Protein AF-A0A520YXG3-F1 (afdb_monomer)

Mean predicted aligned error: 12.38 Å

Nearest PDB structures (foldseek):
  8qqu-assembly1_D  TM=3.628E-01  e=5.775E-01  Escherichia coli
  8qdx-assembly1_D  TM=3.627E-01  e=1.088E+00  Escherichia coli
  8qqs-assembly1_D  TM=3.631E-01  e=1.159E+00  Escherichia coli
  8qqs-assembly1_B  TM=3.619E-01  e=1.493E+00  Escherichia coli
  9gbv-assembly1_D  TM=3.244E-01  e=1.493E+00  Escherichia coli

Sequence (63 aa):
MGELLNGKFGSQARRAKNARSSLCANGHHRWEVDKASRFDVKAGKLVTIERCQRCGTTRKSLR

Foldseek 3Di:
DDDDPPDPPDPVVVVVVCLQPVCVVVVNFPWDWDPCFDQDPVVNATWIWTAGPRHRDIDIDGD

Secondary structure (DSSP, 8-state):
----------HHHHHHHTTS-HHHHTT---EEE-TT--EETTTTEEEEEEEETTT--EEEEE-

Structure (mmCIF, N/CA/C/O backbone):
data_AF-A0A52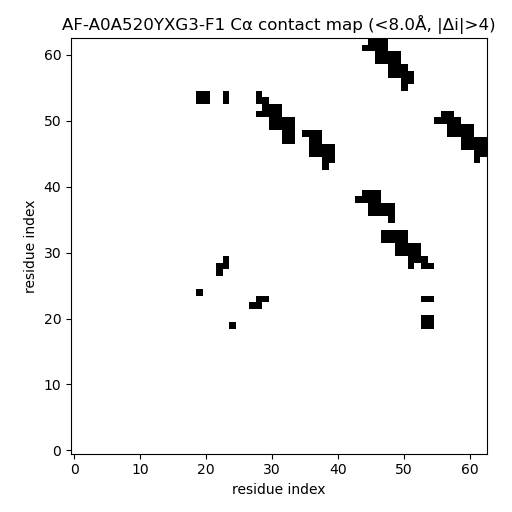0YXG3-F1
#
_entry.id   AF-A0A520YXG3-F1
#
loop_
_atom_site.group_PDB
_atom_site.id
_atom_site.type_symbol
_atom_site.label_atom_id
_atom_site.label_alt_id
_atom_site.label_comp_id
_atom_site.label_asym_id
_atom_site.label_entity_id
_atom_site.label_seq_id
_atom_site.pdbx_PDB_ins_code
_atom_site.Cartn_x
_atom_site.Cartn_y
_atom_site.Cartn_z
_atom_site.occupancy
_atom_site.B_iso_or_equiv
_atom_site.auth_seq_id
_atom_site.auth_comp_id
_atom_site.auth_asym_id
_atom_site.auth_atom_id
_atom_site.pdbx_PDB_model_num
ATOM 1 N N . MET A 1 1 ? 18.546 -23.777 -51.552 1.00 42.41 1 MET A N 1
ATOM 2 C CA . MET A 1 1 ? 18.250 -24.410 -50.251 1.00 42.41 1 MET A CA 1
ATOM 3 C C . MET A 1 1 ? 18.971 -23.587 -49.197 1.00 42.41 1 MET A C 1
ATOM 5 O O . MET A 1 1 ? 20.185 -23.665 -49.107 1.00 42.41 1 MET A O 1
ATOM 9 N N . GLY A 1 2 ? 18.268 -22.671 -48.540 1.00 47.44 2 GLY A N 1
ATOM 10 C CA . GLY A 1 2 ? 18.849 -21.758 -47.556 1.00 47.44 2 GLY A CA 1
ATOM 11 C C . GLY A 1 2 ? 17.776 -21.464 -46.527 1.00 47.44 2 GLY A C 1
ATOM 12 O O . GLY A 1 2 ? 16.878 -20.669 -46.780 1.00 47.44 2 GLY A O 1
ATOM 13 N N . GLU A 1 3 ? 17.804 -22.236 -45.450 1.00 47.97 3 GLU A N 1
ATOM 14 C CA . GLU A 1 3 ? 16.786 -22.280 -44.411 1.00 47.97 3 GLU A CA 1
ATOM 15 C C . GLU A 1 3 ? 16.753 -20.949 -43.642 1.00 47.97 3 GLU A C 1
ATOM 17 O O . GLU A 1 3 ? 17.756 -20.488 -43.098 1.00 47.97 3 GLU A O 1
ATOM 22 N N . LEU A 1 4 ? 15.589 -20.296 -43.654 1.00 51.75 4 LEU A N 1
ATOM 23 C CA . LEU A 1 4 ? 15.321 -19.062 -42.922 1.00 51.75 4 LEU A CA 1
ATOM 24 C C . LEU A 1 4 ? 15.285 -19.363 -41.417 1.00 51.75 4 LEU A C 1
ATOM 26 O O . LEU A 1 4 ? 14.327 -19.951 -40.913 1.00 51.75 4 LEU A O 1
ATOM 30 N N . LEU A 1 5 ? 16.295 -18.904 -40.678 1.00 58.12 5 LEU A N 1
ATOM 31 C CA . LEU A 1 5 ? 16.261 -18.880 -39.217 1.00 58.12 5 LEU A CA 1
ATOM 32 C C . LEU A 1 5 ? 15.254 -17.815 -38.758 1.00 58.12 5 LEU A C 1
ATOM 34 O O . LEU A 1 5 ? 15.561 -16.627 -38.665 1.00 58.12 5 LEU A O 1
ATOM 38 N N . ASN A 1 6 ? 14.028 -18.257 -38.477 1.00 48.66 6 ASN A N 1
ATOM 39 C CA . ASN A 1 6 ? 12.938 -17.441 -37.950 1.00 48.66 6 ASN A CA 1
ATOM 40 C C . ASN A 1 6 ? 13.243 -17.021 -36.496 1.00 48.66 6 ASN A C 1
ATOM 42 O O . ASN A 1 6 ? 12.787 -17.633 -35.526 1.00 48.66 6 ASN A O 1
ATOM 46 N N . GLY A 1 7 ? 14.079 -15.991 -36.346 1.00 52.12 7 GLY A N 1
ATOM 47 C CA . GLY A 1 7 ? 14.479 -15.413 -35.068 1.00 52.12 7 GLY A CA 1
ATOM 48 C C . GLY A 1 7 ? 13.275 -14.849 -34.320 1.00 52.12 7 GLY A C 1
ATOM 49 O O . GLY A 1 7 ? 12.712 -13.820 -34.691 1.00 52.12 7 GLY A O 1
ATOM 50 N N . LYS A 1 8 ? 12.884 -15.509 -33.226 1.00 56.47 8 LYS A N 1
ATOM 51 C CA . LYS A 1 8 ? 11.822 -15.066 -32.314 1.00 56.47 8 LYS A CA 1
ATOM 52 C C . LYS A 1 8 ? 12.262 -13.837 -31.500 1.00 56.47 8 LYS A C 1
ATOM 54 O O . LYS A 1 8 ? 12.341 -13.884 -30.278 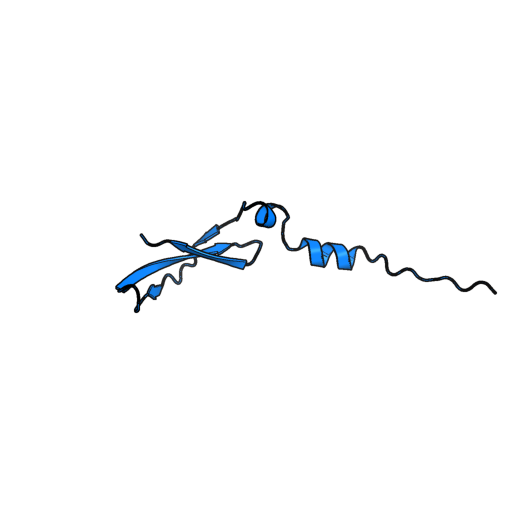1.00 56.47 8 LYS A O 1
ATOM 59 N N . PHE A 1 9 ? 12.481 -12.696 -32.150 1.00 53.31 9 PHE A N 1
ATOM 60 C CA . PHE A 1 9 ? 12.668 -11.388 -31.504 1.00 53.31 9 PHE A CA 1
ATOM 61 C C . PHE A 1 9 ? 11.326 -10.725 -31.163 1.00 53.31 9 PHE A C 1
ATOM 63 O O . PHE A 1 9 ? 11.157 -9.509 -31.293 1.00 53.31 9 PHE A O 1
ATOM 70 N N . GLY A 1 10 ? 10.352 -11.528 -30.726 1.00 51.91 10 GLY A N 1
ATOM 71 C CA . GLY A 1 10 ? 8.993 -11.090 -30.444 1.00 51.91 10 GLY A CA 1
ATOM 72 C C . GLY A 1 10 ? 8.982 -9.939 -29.441 1.00 51.91 10 GLY A C 1
ATOM 73 O O . GLY A 1 10 ? 9.288 -10.107 -28.259 1.00 51.91 10 GLY A O 1
ATOM 74 N N . SER A 1 11 ? 8.583 -8.757 -29.910 1.00 55.69 11 SER A N 1
ATOM 75 C CA . SER A 1 11 ? 8.285 -7.557 -29.112 1.00 55.69 11 SER A CA 1
ATOM 76 C C . SER A 1 11 ? 7.335 -7.839 -27.936 1.00 55.69 11 SER A C 1
ATOM 78 O O . SER A 1 11 ? 7.358 -7.135 -26.926 1.00 55.69 11 SER A O 1
ATOM 80 N N . GLN A 1 12 ? 6.560 -8.919 -28.030 1.00 57.00 12 GLN A N 1
ATOM 81 C CA . GLN A 1 12 ? 5.644 -9.419 -27.009 1.00 57.00 12 GLN A CA 1
ATOM 82 C C . GLN A 1 12 ? 6.361 -9.900 -25.731 1.00 57.00 12 GLN A C 1
ATOM 84 O O . GLN A 1 12 ? 5.927 -9.555 -24.634 1.00 57.00 12 GLN A O 1
ATOM 89 N N . ALA A 1 13 ? 7.507 -10.589 -25.832 1.00 53.41 13 ALA A N 1
ATOM 90 C CA . ALA A 1 13 ? 8.251 -11.065 -24.656 1.00 53.41 13 ALA A CA 1
ATOM 91 C C . ALA A 1 13 ? 8.916 -9.916 -23.869 1.00 53.41 13 ALA A C 1
ATOM 93 O O . ALA A 1 13 ? 8.995 -9.951 -22.640 1.00 53.41 13 ALA A O 1
ATOM 94 N N . ARG A 1 14 ? 9.342 -8.852 -24.568 1.00 53.28 14 ARG A N 1
ATOM 95 C CA . ARG A 1 14 ? 9.840 -7.613 -23.940 1.00 53.28 14 ARG A CA 1
ATOM 96 C C . ARG A 1 14 ? 8.723 -6.834 -23.247 1.00 53.28 14 ARG A C 1
ATOM 98 O O . ARG A 1 14 ? 8.934 -6.337 -22.147 1.00 53.28 14 ARG A O 1
ATOM 105 N N . ARG A 1 15 ? 7.521 -6.779 -23.831 1.00 53.34 15 ARG A N 1
ATOM 106 C CA . ARG A 1 15 ? 6.348 -6.145 -23.202 1.00 53.34 15 ARG A CA 1
ATOM 107 C C . ARG A 1 15 ? 5.926 -6.842 -21.906 1.00 53.34 15 ARG A C 1
ATOM 109 O O . ARG A 1 15 ? 5.618 -6.153 -20.942 1.00 53.34 15 ARG A O 1
ATOM 116 N N . ALA A 1 16 ? 5.991 -8.174 -21.853 1.00 54.47 16 ALA A N 1
ATOM 117 C CA . ALA A 1 16 ? 5.701 -8.934 -20.635 1.00 54.47 16 ALA A CA 1
ATOM 118 C C . ALA A 1 1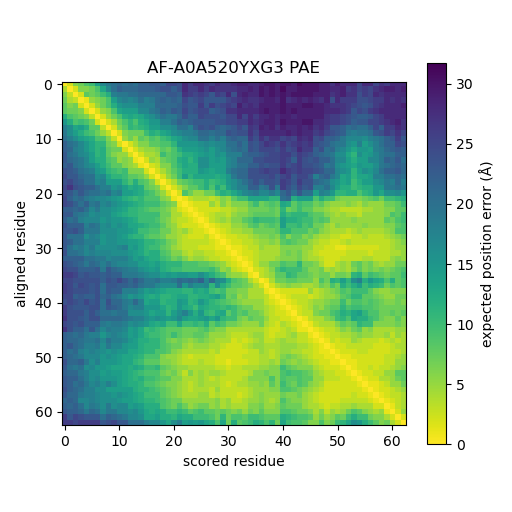6 ? 6.728 -8.676 -19.512 1.00 54.47 16 ALA A C 1
ATOM 120 O O . ALA A 1 16 ? 6.346 -8.512 -18.357 1.00 54.47 16 ALA A O 1
ATOM 121 N N . LYS A 1 17 ? 8.026 -8.563 -19.841 1.00 51.09 17 LYS A N 1
ATOM 122 C CA . LYS A 1 17 ? 9.077 -8.211 -18.862 1.00 51.09 17 LYS A CA 1
ATOM 123 C C . LYS A 1 17 ? 9.014 -6.746 -18.411 1.00 51.09 17 LYS A C 1
ATOM 125 O O . LYS A 1 17 ? 9.279 -6.455 -17.249 1.00 51.09 17 LYS A O 1
ATOM 130 N N . ASN A 1 18 ? 8.578 -5.843 -19.288 1.00 50.59 18 ASN A N 1
ATOM 131 C CA . ASN A 1 18 ? 8.378 -4.424 -18.977 1.00 50.59 18 ASN A CA 1
ATOM 132 C C . ASN A 1 18 ? 7.026 -4.125 -18.303 1.00 50.59 18 ASN A C 1
ATOM 134 O O . ASN A 1 18 ? 6.734 -2.964 -18.020 1.00 50.59 18 ASN A O 1
ATOM 138 N N . ALA A 1 19 ? 6.206 -5.143 -18.006 1.00 53.75 19 ALA A N 1
ATOM 139 C CA . ALA A 1 19 ? 4.980 -4.965 -17.226 1.00 53.75 19 ALA A CA 1
ATOM 140 C C . ALA A 1 19 ? 5.276 -4.447 -15.805 1.00 53.75 19 ALA A C 1
ATOM 142 O O . ALA A 1 19 ? 4.434 -3.801 -15.181 1.00 53.75 19 ALA A O 1
ATOM 143 N N . ARG A 1 20 ? 6.505 -4.651 -15.306 1.00 58.88 20 ARG A N 1
ATOM 144 C CA . ARG A 1 20 ? 6.993 -3.978 -14.103 1.00 58.88 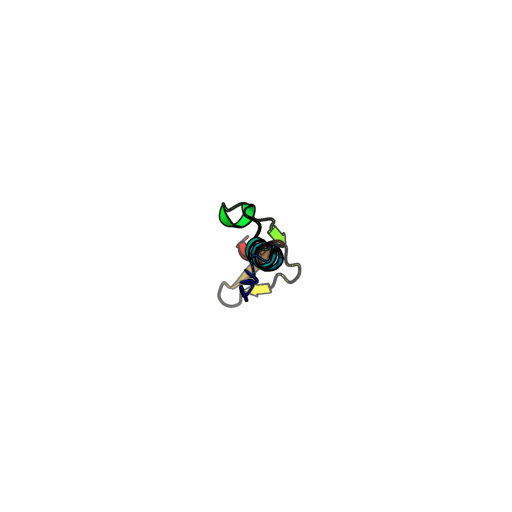20 ARG A CA 1
ATOM 145 C C . ARG A 1 20 ? 7.537 -2.611 -14.505 1.00 58.88 20 ARG A C 1
ATOM 147 O O . ARG A 1 20 ? 8.678 -2.486 -14.933 1.00 58.88 20 ARG A O 1
ATOM 154 N N . SER A 1 21 ? 6.677 -1.597 -14.413 1.00 65.69 21 SER A N 1
ATOM 155 C CA . SER A 1 21 ? 7.010 -0.201 -14.718 1.00 65.69 21 SER A CA 1
ATOM 156 C C . SER A 1 21 ? 8.368 0.166 -14.104 1.00 65.69 21 SER A C 1
ATOM 158 O O . SER A 1 21 ? 8.553 0.003 -12.896 1.00 65.69 21 SER A O 1
ATO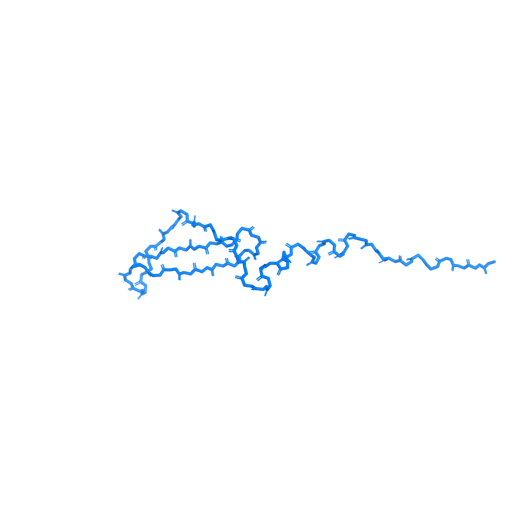M 160 N N . SER A 1 22 ? 9.312 0.647 -14.920 1.00 73.25 22 SER A N 1
ATOM 161 C CA . SER A 1 22 ? 10.664 1.056 -14.494 1.00 73.25 22 SER A CA 1
ATOM 162 C C . SER A 1 22 ? 10.635 2.001 -13.289 1.00 73.25 22 SER A C 1
ATOM 164 O O . SER A 1 22 ? 11.512 1.965 -12.433 1.00 73.25 22 SER A O 1
ATOM 166 N N . LEU A 1 23 ? 9.570 2.791 -13.160 1.00 80.56 23 LEU A N 1
ATOM 167 C CA . LEU A 1 23 ? 9.302 3.657 -12.015 1.00 80.56 23 LEU A CA 1
ATOM 168 C C . LEU A 1 23 ? 9.298 2.900 -10.680 1.00 80.56 23 LEU A C 1
AT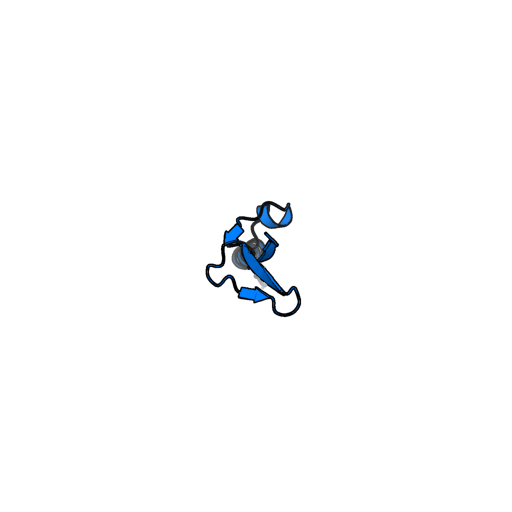OM 170 O O . LEU A 1 23 ? 9.899 3.356 -9.714 1.00 80.56 23 LEU A O 1
ATOM 174 N N . CYS A 1 24 ? 8.680 1.720 -10.619 1.00 82.94 24 CYS A N 1
ATOM 175 C CA . CYS A 1 24 ? 8.647 0.921 -9.396 1.00 82.94 24 CYS A CA 1
ATOM 176 C C . CYS A 1 24 ? 10.000 0.287 -9.066 1.00 82.94 24 CYS A C 1
ATOM 178 O O . CYS A 1 24 ? 10.259 0.027 -7.897 1.00 82.94 24 CYS A O 1
ATOM 180 N N . ALA A 1 25 ? 10.852 0.044 -10.067 1.00 77.94 25 ALA A N 1
ATOM 181 C CA . ALA A 1 25 ? 12.215 -0.430 -9.835 1.00 77.94 25 ALA A CA 1
ATOM 182 C C . ALA A 1 25 ? 13.091 0.657 -9.185 1.00 77.94 25 ALA A C 1
ATOM 184 O O . ALA A 1 25 ? 13.937 0.343 -8.360 1.00 77.94 25 ALA A O 1
ATOM 185 N N . ASN A 1 26 ? 12.823 1.930 -9.494 1.00 82.50 26 ASN A N 1
ATOM 186 C CA . ASN A 1 26 ? 13.503 3.092 -8.914 1.00 82.50 26 ASN A CA 1
ATOM 187 C C . ASN A 1 26 ? 12.873 3.583 -7.588 1.00 82.50 26 ASN A C 1
ATOM 189 O O . ASN A 1 26 ? 13.182 4.677 -7.133 1.00 82.50 26 ASN A O 1
ATOM 193 N N . GLY A 1 27 ? 11.945 2.829 -6.982 1.00 80.81 27 GLY A N 1
ATOM 194 C CA . GLY A 1 27 ? 11.287 3.204 -5.7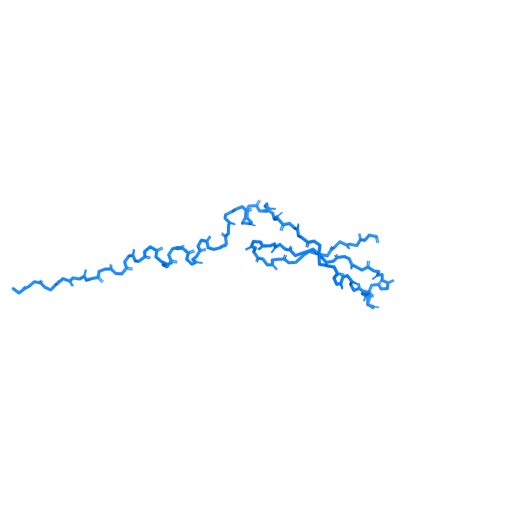19 1.00 80.81 27 GLY A CA 1
ATOM 195 C C . GLY A 1 27 ? 10.070 4.134 -5.850 1.00 80.81 27 GLY A C 1
ATOM 196 O O . GLY A 1 27 ? 9.420 4.448 -4.851 1.00 80.81 27 GLY A O 1
ATOM 197 N N . HIS A 1 28 ? 9.679 4.527 -7.067 1.00 84.88 28 HIS A N 1
ATOM 198 C CA . HIS A 1 28 ? 8.489 5.350 -7.316 1.00 84.88 28 HIS A CA 1
ATOM 199 C C . HIS A 1 28 ? 7.232 4.484 -7.437 1.00 84.88 28 HIS A C 1
ATOM 201 O O . HIS A 1 28 ? 6.715 4.178 -8.523 1.00 84.88 28 HIS A O 1
ATOM 207 N N . HIS A 1 29 ? 6.729 4.073 -6.280 1.00 87.56 29 HIS A N 1
ATOM 208 C CA . HIS A 1 29 ? 5.514 3.280 -6.173 1.00 87.56 29 HIS A CA 1
ATOM 209 C C . HIS A 1 29 ? 4.262 4.161 -6.194 1.00 87.56 29 HIS A C 1
ATOM 211 O O . HIS A 1 29 ? 4.169 5.166 -5.494 1.00 87.56 29 HIS A O 1
ATOM 217 N N . ARG A 1 30 ? 3.266 3.743 -6.983 1.00 85.75 30 ARG A N 1
ATOM 218 C CA . ARG A 1 30 ? 1.902 4.276 -6.894 1.00 85.75 30 ARG A CA 1
ATOM 219 C C . ARG A 1 30 ? 1.149 3.476 -5.840 1.00 85.75 30 ARG A C 1
ATOM 221 O O . ARG A 1 30 ? 0.651 2.400 -6.168 1.00 85.75 30 ARG A O 1
ATOM 228 N N . TRP A 1 31 ? 1.151 3.962 -4.607 1.00 88.69 31 TRP A N 1
ATOM 229 C CA . TRP A 1 31 ? 0.460 3.341 -3.482 1.00 88.69 31 TRP A CA 1
ATOM 230 C C . TRP A 1 31 ? -1.043 3.598 -3.563 1.00 88.69 31 TRP A C 1
ATOM 232 O O . TRP A 1 31 ? -1.475 4.713 -3.842 1.00 88.69 31 TRP A O 1
ATOM 242 N N . GLU A 1 32 ? -1.826 2.552 -3.341 1.00 88.44 32 GLU A N 1
ATOM 243 C CA . GLU A 1 32 ? -3.264 2.626 -3.130 1.00 88.44 32 GLU A CA 1
ATOM 244 C C . GLU A 1 32 ? -3.579 1.993 -1.780 1.00 88.44 32 GLU A C 1
ATOM 246 O O . GLU A 1 32 ? -3.057 0.924 -1.456 1.00 88.44 32 GLU A O 1
ATOM 251 N N . VAL A 1 33 ? -4.407 2.668 -0.987 1.00 85.88 33 VAL A N 1
ATOM 252 C CA . VAL A 1 33 ? -4.827 2.167 0.319 1.00 85.88 33 VAL A CA 1
ATOM 253 C C . VAL A 1 33 ? -5.764 0.992 0.103 1.00 85.88 33 VAL A C 1
ATOM 255 O O . VAL A 1 33 ? -6.839 1.133 -0.486 1.00 85.88 33 VAL A O 1
ATOM 258 N N . ASP A 1 34 ? -5.364 -0.163 0.615 1.00 81.69 34 ASP A N 1
ATOM 259 C CA . ASP A 1 34 ? -6.246 -1.304 0.707 1.00 81.69 34 ASP A CA 1
ATOM 260 C C . ASP A 1 34 ? -7.296 -0.988 1.777 1.00 81.69 34 ASP A C 1
ATOM 262 O O . ASP A 1 34 ? -7.013 -0.929 2.975 1.00 81.69 34 ASP A O 1
ATOM 266 N N . LYS A 1 35 ? -8.532 -0.729 1.337 1.00 75.50 35 LYS A N 1
ATOM 267 C CA . LYS A 1 35 ? -9.661 -0.399 2.226 1.00 75.50 35 LYS A CA 1
ATOM 268 C C . LYS A 1 35 ? -9.999 -1.531 3.196 1.00 75.50 35 LYS A C 1
ATOM 270 O O . LYS A 1 35 ? -10.826 -1.348 4.083 1.00 75.50 35 LYS A O 1
ATOM 275 N N . ALA A 1 36 ? -9.375 -2.695 3.037 1.00 74.94 36 ALA A N 1
ATOM 276 C CA . ALA A 1 36 ? -9.542 -3.823 3.920 1.00 74.94 36 ALA A CA 1
ATOM 277 C C . ALA A 1 36 ? -8.649 -3.736 5.171 1.00 74.94 36 ALA A C 1
ATOM 279 O O . ALA A 1 36 ? -8.542 -4.757 5.848 1.00 74.94 36 ALA A O 1
ATOM 280 N N . SER A 1 37 ? -8.049 -2.574 5.497 1.00 67.19 37 SER A N 1
ATOM 281 C CA . SER A 1 37 ? -7.281 -2.311 6.732 1.00 67.19 37 SER A CA 1
ATOM 282 C C . SER A 1 37 ? -7.685 -3.237 7.879 1.00 67.19 37 SER A C 1
ATOM 284 O O . SER A 1 37 ? -8.818 -3.212 8.367 1.00 67.19 37 SER A O 1
ATOM 286 N N . ARG A 1 38 ? -6.759 -4.126 8.245 1.00 69.31 38 ARG A N 1
ATOM 287 C CA . ARG A 1 38 ? -6.970 -5.190 9.226 1.00 69.31 38 ARG A CA 1
ATOM 288 C C . ARG A 1 38 ? -6.367 -4.763 10.557 1.00 69.31 38 ARG A C 1
ATOM 290 O O . ARG A 1 38 ? -5.356 -4.068 10.605 1.00 69.31 38 ARG A O 1
ATOM 297 N N . PHE A 1 39 ? -6.977 -5.202 11.646 1.00 77.69 39 PHE A N 1
ATOM 298 C CA . PHE A 1 39 ? -6.346 -5.130 12.955 1.00 77.69 39 PHE A CA 1
ATOM 299 C C . PHE A 1 39 ? -5.250 -6.201 13.020 1.00 77.69 39 PHE A C 1
ATOM 301 O O . PHE A 1 39 ? -5.532 -7.385 12.824 1.00 77.69 39 PHE A O 1
ATOM 308 N N . ASP A 1 40 ? -3.996 -5.801 13.226 1.00 79.81 40 ASP A N 1
ATOM 309 C CA . ASP A 1 40 ? -2.890 -6.747 13.362 1.00 79.81 40 ASP A CA 1
ATOM 310 C C . ASP A 1 40 ? -2.866 -7.262 14.806 1.00 79.81 40 ASP A C 1
ATOM 312 O O . ASP A 1 40 ? -2.479 -6.549 15.732 1.00 79.81 40 ASP A O 1
ATOM 316 N N . VAL A 1 41 ? -3.316 -8.508 14.999 1.00 82.69 41 VAL A N 1
ATOM 317 C CA . VAL A 1 41 ? -3.448 -9.152 16.321 1.00 82.69 41 VAL A CA 1
ATOM 318 C C . VAL A 1 41 ? -2.099 -9.277 17.035 1.00 82.69 41 VAL A C 1
ATOM 320 O O . VAL A 1 41 ? -2.051 -9.241 18.259 1.00 82.69 41 VAL A O 1
ATOM 323 N N . LYS A 1 42 ? -0.992 -9.387 16.288 1.00 80.31 42 LYS A N 1
ATOM 324 C CA . LYS A 1 42 ? 0.351 -9.488 16.876 1.00 80.31 42 LYS A CA 1
ATOM 325 C C . LYS A 1 42 ? 0.875 -8.127 17.320 1.00 80.31 42 LYS A C 1
ATOM 327 O O . LYS A 1 42 ? 1.548 -8.047 18.340 1.00 80.31 42 LYS A O 1
ATOM 332 N N . ALA A 1 43 ? 0.579 -7.071 16.565 1.00 75.00 43 ALA A N 1
ATOM 333 C CA . ALA A 1 43 ? 0.980 -5.711 16.915 1.00 75.00 43 ALA A CA 1
ATOM 334 C C . ALA A 1 43 ? 0.015 -5.026 17.901 1.00 75.00 43 ALA A C 1
ATOM 336 O O . ALA A 1 43 ? 0.382 -4.013 18.494 1.00 75.00 43 ALA A O 1
ATOM 337 N N . GLY A 1 44 ? -1.209 -5.546 18.055 1.00 84.50 44 GLY A N 1
ATOM 338 C CA . GLY A 1 44 ? -2.262 -4.957 18.888 1.00 84.50 44 GLY A CA 1
ATOM 339 C C . GLY A 1 44 ? -2.770 -3.611 18.363 1.00 84.50 44 GLY A C 1
ATOM 340 O O . GLY A 1 44 ? -3.236 -2.784 19.144 1.00 84.50 44 GLY A O 1
ATOM 341 N N . LYS A 1 45 ? -2.621 -3.347 17.058 1.00 82.69 45 LYS A N 1
ATOM 342 C CA . LYS A 1 45 ? -2.885 -2.039 16.440 1.00 82.69 45 LYS A CA 1
ATOM 343 C C . LYS A 1 45 ? -3.588 -2.195 15.097 1.00 82.69 45 LYS A C 1
ATOM 345 O O . LYS A 1 45 ? -3.417 -3.195 14.396 1.00 82.69 45 LYS A O 1
ATOM 350 N N . LEU A 1 46 ? -4.349 -1.174 14.712 1.00 84.06 46 LEU A N 1
ATOM 351 C CA . LEU A 1 46 ? -4.930 -1.087 13.378 1.00 84.06 46 LEU A CA 1
ATOM 352 C C . LEU A 1 46 ? -3.812 -0.792 12.371 1.00 84.06 46 LEU A C 1
ATOM 354 O O . LEU A 1 46 ? -3.123 0.220 12.495 1.00 84.06 46 LEU A O 1
ATOM 358 N N . VAL A 1 47 ? -3.620 -1.667 11.383 1.00 84.69 47 VAL A N 1
ATOM 359 C CA . VAL A 1 47 ? -2.612 -1.451 10.340 1.00 84.69 47 VAL A CA 1
ATOM 360 C C . VAL A 1 47 ? -3.279 -1.028 9.046 1.00 84.69 47 VAL A C 1
ATOM 362 O O . VAL A 1 47 ? -4.297 -1.589 8.636 1.00 84.69 47 VAL A O 1
ATOM 365 N N . THR A 1 48 ? -2.675 -0.045 8.381 1.00 86.00 48 THR A N 1
ATOM 366 C CA . THR A 1 48 ? -3.066 0.322 7.022 1.00 86.00 48 THR A CA 1
ATOM 367 C C . THR A 1 48 ? -2.122 -0.370 6.054 1.00 86.00 48 THR A C 1
ATOM 369 O O . THR A 1 48 ? -0.898 -0.254 6.159 1.00 86.00 48 THR A O 1
ATOM 372 N N . ILE A 1 49 ? -2.693 -1.145 5.135 1.00 86.81 49 ILE A N 1
ATOM 373 C CA . ILE A 1 49 ? -1.932 -1.799 4.075 1.00 86.81 49 ILE A CA 1
ATOM 374 C C . ILE A 1 49 ? -2.090 -0.956 2.820 1.00 86.81 49 ILE A C 1
ATOM 376 O O . ILE A 1 49 ? -3.194 -0.654 2.385 1.00 86.81 49 ILE A O 1
ATOM 380 N N . GLU A 1 50 ? -0.970 -0.585 2.226 1.00 89.31 50 GLU A N 1
ATOM 381 C CA . GLU A 1 50 ? -0.922 0.134 0.967 1.00 89.31 50 GLU A CA 1
ATOM 382 C C . GLU A 1 50 ? -0.351 -0.805 -0.084 1.00 89.31 50 GLU A C 1
ATOM 384 O O . GLU A 1 50 ? 0.744 -1.348 0.078 1.00 89.31 50 GLU A O 1
ATOM 389 N N . ARG A 1 51 ? -1.078 -1.021 -1.177 1.00 87.69 51 ARG A N 1
ATOM 390 C CA . ARG A 1 51 ? -0.637 -1.870 -2.279 1.00 87.69 51 ARG A CA 1
ATOM 391 C C . ARG A 1 51 ? -0.298 -1.025 -3.487 1.00 87.69 51 ARG A C 1
ATOM 393 O O . ARG A 1 51 ? -1.050 -0.148 -3.899 1.00 87.69 51 ARG A O 1
ATOM 400 N N . CYS A 1 52 ? 0.843 -1.307 -4.097 1.00 88.75 52 CYS A N 1
ATOM 401 C CA . CYS A 1 52 ? 1.221 -0.646 -5.321 1.00 88.75 52 CYS A CA 1
ATOM 402 C C . CYS A 1 52 ? 0.406 -1.192 -6.496 1.00 88.75 52 CYS A C 1
ATOM 404 O O . CYS A 1 52 ? 0.535 -2.363 -6.851 1.00 88.75 52 CYS A O 1
ATOM 406 N N . GLN A 1 53 ? -0.344 -0.315 -7.161 1.00 83.62 53 GLN A N 1
ATOM 407 C CA . GLN A 1 53 ? -1.179 -0.655 -8.322 1.00 83.62 53 GLN A C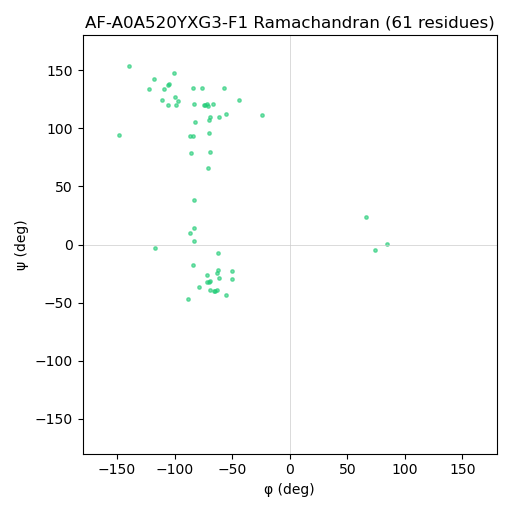A 1
ATOM 408 C C . GLN A 1 53 ? -0.376 -1.152 -9.535 1.00 83.62 53 GLN A C 1
ATOM 410 O O . GLN A 1 53 ? -0.892 -1.865 -10.385 1.00 83.62 53 GLN A O 1
ATOM 415 N N . ARG A 1 54 ? 0.904 -0.770 -9.634 1.00 81.94 54 ARG A N 1
ATOM 416 C CA . ARG A 1 54 ? 1.767 -1.104 -10.780 1.00 81.94 54 ARG A CA 1
ATOM 417 C C . ARG A 1 54 ? 2.484 -2.438 -10.609 1.00 81.94 54 ARG A C 1
ATOM 419 O O . ARG A 1 54 ? 2.570 -3.221 -11.543 1.00 81.94 54 ARG A O 1
ATOM 426 N N . CYS A 1 55 ? 3.073 -2.658 -9.435 1.00 80.25 55 CYS A N 1
ATOM 427 C CA . CYS A 1 55 ? 3.997 -3.770 -9.203 1.00 80.25 55 CYS A CA 1
ATOM 428 C C . CYS A 1 55 ? 3.510 -4.771 -8.153 1.00 80.25 55 CYS A C 1
ATOM 430 O O . CYS A 1 55 ? 4.212 -5.749 -7.892 1.00 80.25 55 CYS A O 1
ATOM 432 N N . GLY A 1 56 ? 2.357 -4.509 -7.530 1.00 80.56 56 GLY A N 1
ATOM 433 C CA . GLY A 1 56 ? 1.727 -5.367 -6.534 1.00 80.56 56 GLY A CA 1
ATOM 434 C C . GLY A 1 56 ? 2.388 -5.365 -5.157 1.00 80.56 56 GLY A C 1
ATOM 435 O O . GLY A 1 56 ? 1.835 -5.985 -4.255 1.00 80.56 56 GLY A O 1
ATOM 436 N N . THR A 1 57 ? 3.526 -4.681 -4.982 1.00 86.69 57 THR A N 1
ATOM 437 C CA . THR A 1 57 ? 4.232 -4.578 -3.695 1.00 86.69 57 THR A CA 1
ATOM 438 C C . THR A 1 57 ? 3.304 -4.001 -2.635 1.00 86.69 57 THR A C 1
ATOM 440 O O . THR A 1 57 ? 2.637 -3.008 -2.897 1.00 86.69 57 THR A O 1
ATOM 443 N N . THR A 1 58 ? 3.285 -4.588 -1.445 1.00 87.81 58 THR A N 1
ATOM 444 C CA . THR A 1 58 ? 2.536 -4.086 -0.287 1.00 87.81 58 THR A CA 1
ATOM 445 C C . THR A 1 58 ? 3.466 -3.452 0.736 1.00 87.81 58 THR A C 1
ATOM 447 O O . THR A 1 58 ? 4.516 -4.008 1.056 1.00 87.81 58 THR A O 1
ATOM 450 N N . ARG A 1 59 ? 3.055 -2.312 1.286 1.00 86.88 59 ARG A N 1
ATOM 451 C CA . ARG A 1 59 ? 3.680 -1.632 2.418 1.00 86.88 59 ARG A CA 1
ATOM 452 C C . ARG A 1 59 ? 2.674 -1.571 3.561 1.00 86.88 59 ARG A C 1
ATOM 454 O O . ARG A 1 59 ? 1.484 -1.404 3.331 1.00 86.88 59 ARG A O 1
ATOM 461 N N . LYS A 1 60 ? 3.159 -1.725 4.791 1.00 84.56 60 LYS A N 1
ATOM 462 C CA .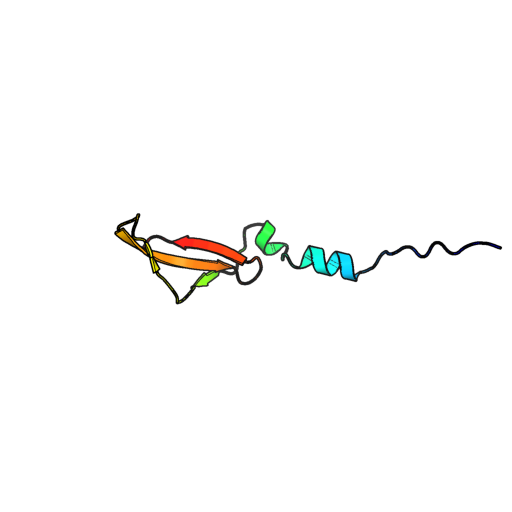 LYS A 1 60 ? 2.358 -1.544 6.002 1.00 84.56 60 LYS A CA 1
ATOM 463 C C . LYS A 1 60 ? 2.762 -0.228 6.648 1.00 84.56 60 LYS A C 1
ATOM 465 O O . LYS A 1 60 ? 3.935 -0.061 6.981 1.00 84.56 60 LYS A O 1
ATOM 470 N N . SER A 1 61 ? 1.819 0.692 6.794 1.00 74.38 61 SER A N 1
ATOM 471 C CA . SER A 1 61 ? 1.980 1.891 7.608 1.00 74.38 61 SER A CA 1
ATOM 472 C C . SER A 1 61 ? 1.308 1.649 8.962 1.00 74.38 61 SER A C 1
ATOM 474 O O . SER A 1 61 ? 0.123 1.319 9.054 1.00 74.38 61 SER A O 1
ATOM 476 N N . LEU A 1 62 ? 2.114 1.742 10.022 1.00 69.81 62 LEU A N 1
ATOM 477 C CA . LEU A 1 62 ? 1.637 1.828 11.398 1.00 69.81 62 LEU A CA 1
ATOM 478 C C . LEU A 1 62 ? 1.302 3.298 11.634 1.00 69.81 62 LEU A C 1
ATOM 480 O O . LEU A 1 62 ? 2.176 4.146 11.446 1.00 69.81 62 LEU A O 1
ATOM 484 N N . ARG A 1 63 ? 0.052 3.590 11.978 1.00 60.88 63 ARG A N 1
ATOM 485 C CA . ARG A 1 63 ? -0.367 4.925 12.402 1.00 60.88 63 ARG A CA 1
ATOM 486 C C . ARG A 1 63 ? -0.589 4.944 13.907 1.00 60.88 63 ARG A C 1
ATOM 488 O O . ARG A 1 63 ? -0.887 3.862 14.463 1.00 60.88 63 ARG A O 1
#

Solvent-accessible surface area (backbone atoms only — not comparable to full-atom values): 4044 Å² total; per-residue (Å²): 143,80,86,79,80,81,72,84,76,54,69,64,63,56,52,62,66,52,56,54,47,68,50,53,78,75,67,56,63,57,71,38,75,45,87,75,53,46,71,36,81,89,78,75,41,66,34,42,39,28,33,19,80,66,72,65,54,72,48,76,48,82,117

Radius of gyration: 20.46 Å; Cα contacts (8 Å, |Δi|>4): 74; chains: 1; bounding box: 28×30×69 Å

pLDDT: mean 71.95, std 14.49, range [42.41, 89.31]